Protein AF-A0AAW3F957-F1 (afdb_monomer_lite)

Structure (mmCIF, N/CA/C/O backbone):
data_AF-A0AAW3F957-F1
#
_entry.id   AF-A0AAW3F957-F1
#
loop_
_atom_site.group_PDB
_atom_site.id
_atom_site.type_symbol
_atom_site.label_atom_id
_atom_site.label_alt_id
_atom_site.label_comp_id
_atom_site.label_asym_id
_atom_site.label_entity_id
_atom_site.label_seq_id
_atom_site.pdbx_PDB_ins_code
_atom_site.Cartn_x
_atom_site.Cartn_y
_atom_site.Cartn_z
_atom_site.occupancy
_atom_site.B_iso_or_equiv
_atom_site.auth_seq_id
_atom_site.auth_comp_id
_atom_site.auth_asym_id
_atom_site.auth_atom_id
_atom_site.pdbx_PDB_model_num
ATOM 1 N N . MET A 1 1 ? 7.181 8.761 -13.744 1.00 78.88 1 MET A N 1
ATOM 2 C CA . MET A 1 1 ? 6.445 9.778 -12.952 1.00 78.88 1 MET A CA 1
ATOM 3 C C . MET A 1 1 ? 5.925 9.090 -11.700 1.00 78.88 1 MET A C 1
ATOM 5 O O . MET A 1 1 ? 5.483 7.952 -11.833 1.00 78.88 1 MET A O 1
ATOM 9 N N . SER A 1 2 ? 5.989 9.728 -10.526 1.00 85.94 2 SER A N 1
ATOM 10 C CA . SER A 1 2 ? 5.366 9.168 -9.315 1.00 85.94 2 SER A CA 1
ATOM 11 C C . SER A 1 2 ? 3.846 9.358 -9.391 1.00 85.94 2 SER A C 1
ATOM 13 O O . SER A 1 2 ? 3.369 10.406 -9.836 1.00 85.94 2 SER A O 1
ATOM 15 N N . LYS A 1 3 ? 3.095 8.319 -9.034 1.00 90.25 3 LYS A N 1
ATOM 16 C CA . LYS A 1 3 ? 1.632 8.262 -9.006 1.00 90.25 3 LYS A CA 1
ATOM 17 C C . LYS A 1 3 ? 1.176 7.815 -7.623 1.00 90.25 3 LYS A C 1
ATOM 19 O O . LYS A 1 3 ? 1.889 7.101 -6.921 1.00 90.25 3 LYS A O 1
ATOM 24 N N . GLN A 1 4 ? -0.039 8.217 -7.271 1.00 93.00 4 GLN A N 1
ATOM 25 C CA . GLN A 1 4 ? -0.709 7.782 -6.055 1.00 93.00 4 GLN A CA 1
ATOM 26 C C . GLN A 1 4 ? -1.953 6.970 -6.403 1.00 93.00 4 GLN A C 1
ATOM 28 O O . GLN A 1 4 ? -2.703 7.325 -7.314 1.00 93.00 4 GLN A O 1
ATOM 33 N N . HIS A 1 5 ? -2.154 5.879 -5.676 1.00 93.12 5 HIS A N 1
ATOM 34 C CA . HIS A 1 5 ? -3.393 5.118 -5.655 1.00 93.12 5 HIS A CA 1
ATOM 35 C C . HIS A 1 5 ? -4.001 5.245 -4.266 1.00 93.12 5 HIS A C 1
ATOM 37 O O . HIS A 1 5 ? -3.334 4.942 -3.280 1.00 93.12 5 HIS A O 1
ATOM 43 N N . THR A 1 6 ? -5.248 5.698 -4.204 1.00 95.38 6 THR A N 1
ATOM 44 C CA . THR A 1 6 ? -5.986 5.844 -2.952 1.00 95.38 6 THR A CA 1
ATOM 45 C C . THR A 1 6 ? -7.193 4.925 -2.982 1.00 95.38 6 THR A C 1
ATOM 47 O O . THR A 1 6 ? -7.977 4.990 -3.932 1.00 95.38 6 THR A O 1
ATOM 50 N N . GLU A 1 7 ? -7.365 4.113 -1.944 1.00 94.94 7 GLU A N 1
ATOM 51 C CA . GLU A 1 7 ? -8.568 3.306 -1.752 1.00 94.94 7 GLU A CA 1
ATOM 52 C C . GLU A 1 7 ? -9.059 3.334 -0.301 1.00 94.94 7 GLU A C 1
ATOM 54 O O . GLU A 1 7 ? -8.302 3.628 0.625 1.00 94.94 7 GLU A O 1
ATOM 59 N N . HIS A 1 8 ? -10.345 3.030 -0.122 1.00 96.00 8 HIS A N 1
ATOM 60 C CA . HIS A 1 8 ? -10.927 2.771 1.190 1.00 96.00 8 HIS A CA 1
ATOM 61 C C . HIS A 1 8 ? -10.894 1.276 1.461 1.00 96.00 8 HIS A C 1
ATOM 63 O O . HIS A 1 8 ? -11.439 0.485 0.684 1.00 96.00 8 HIS A O 1
ATOM 69 N N . ALA A 1 9 ? -10.265 0.908 2.567 1.00 94.69 9 ALA A N 1
ATOM 70 C CA . ALA A 1 9 ? -10.036 -0.472 2.900 1.00 94.69 9 ALA A CA 1
ATOM 71 C C . ALA A 1 9 ? -11.318 -1.176 3.351 1.00 94.69 9 ALA A C 1
ATOM 73 O O . ALA A 1 9 ? -12.211 -0.595 3.974 1.00 94.69 9 ALA A O 1
ATOM 74 N N . ARG A 1 10 ? -11.405 -2.470 3.062 1.00 95.00 10 ARG A N 1
ATOM 75 C CA . ARG A 1 10 ? -12.401 -3.357 3.672 1.00 95.00 10 ARG A CA 1
ATOM 76 C C . ARG A 1 10 ? -11.876 -3.882 4.998 1.00 95.00 10 ARG A C 1
ATOM 78 O O . ARG A 1 10 ? -10.671 -4.043 5.168 1.00 95.00 10 ARG A O 1
ATOM 85 N N . GLN A 1 11 ? -12.781 -4.238 5.907 1.00 94.75 11 GLN A N 1
ATOM 86 C CA . GLN A 1 11 ? -12.391 -4.883 7.158 1.00 94.75 11 GLN A CA 1
ATOM 87 C C . GLN A 1 11 ? -11.493 -6.102 6.902 1.00 94.75 11 GLN A C 1
ATOM 89 O O . GLN A 1 11 ? -11.884 -7.042 6.206 1.00 94.75 11 GLN A O 1
ATOM 94 N N . GLY A 1 12 ? -10.303 -6.092 7.497 1.00 94.00 12 GLY A N 1
ATOM 95 C CA . GLY A 1 12 ? -9.336 -7.174 7.373 1.00 94.00 12 GLY A CA 1
ATOM 96 C C . GLY A 1 12 ? -8.530 -7.157 6.072 1.00 94.00 12 GLY A C 1
ATOM 97 O O . GLY A 1 12 ? -7.838 -8.134 5.792 1.00 94.00 12 GLY A O 1
ATOM 98 N N . GLN A 1 13 ? -8.617 -6.103 5.256 1.00 94.75 13 GLN A N 1
ATOM 99 C CA . GLN A 1 13 ? -7.882 -6.035 3.997 1.00 94.75 13 GLN A CA 1
ATOM 100 C C . GLN A 1 13 ? -6.382 -5.888 4.257 1.00 94.75 13 GLN A C 1
ATOM 102 O O . GLN A 1 13 ? -5.934 -5.013 5.000 1.00 94.75 13 GLN A O 1
ATOM 107 N N . THR A 1 14 ? -5.606 -6.747 3.605 1.00 95.69 14 THR A N 1
ATOM 108 C CA . THR A 1 14 ? -4.140 -6.697 3.603 1.00 95.69 14 THR A CA 1
ATOM 109 C C . THR A 1 14 ? -3.582 -6.450 2.207 1.00 95.69 14 THR A C 1
ATOM 111 O O . THR A 1 14 ? -2.509 -5.883 2.070 1.00 95.69 14 THR A O 1
ATOM 114 N N . PHE A 1 15 ? -4.298 -6.830 1.150 1.00 96.25 15 PHE A N 1
ATOM 115 C CA . PHE A 1 15 ? -3.816 -6.688 -0.220 1.00 96.25 15 PHE A CA 1
ATOM 116 C C . PHE A 1 15 ? -4.426 -5.470 -0.920 1.00 96.25 15 PHE A C 1
ATOM 118 O O . PHE A 1 15 ? -5.646 -5.296 -0.906 1.00 96.25 15 PHE A O 1
ATOM 125 N N . VAL A 1 16 ? -3.580 -4.686 -1.592 1.00 94.56 16 VAL A N 1
ATOM 126 C CA . VAL A 1 16 ? -3.978 -3.558 -2.452 1.00 94.56 16 VAL A CA 1
ATOM 127 C C . VAL A 1 16 ? -3.462 -3.832 -3.860 1.00 94.56 16 VAL A C 1
ATOM 129 O O . VAL A 1 16 ? -2.253 -3.973 -4.076 1.00 94.56 16 VAL A O 1
ATOM 132 N N . GLY A 1 17 ? -4.376 -3.910 -4.826 1.00 93.88 17 GLY A N 1
ATOM 133 C CA . GLY A 1 17 ? -4.035 -4.122 -6.231 1.00 93.88 17 GLY A CA 1
ATOM 134 C C . GLY A 1 17 ? -3.504 -2.844 -6.876 1.00 93.88 17 GLY A C 1
ATOM 135 O O . GLY A 1 17 ? -4.123 -1.790 -6.765 1.00 93.88 17 GLY A O 1
ATOM 136 N N . LEU A 1 18 ? -2.379 -2.932 -7.586 1.00 91.69 18 LEU A N 1
ATOM 137 C CA . LEU A 1 18 ? -1.795 -1.802 -8.314 1.00 91.69 18 LEU A CA 1
ATOM 138 C C . LEU A 1 18 ? -1.603 -2.139 -9.797 1.00 91.69 18 LEU A C 1
ATOM 140 O O . LEU A 1 18 ? -1.524 -3.315 -10.156 1.00 91.69 18 LEU A O 1
ATOM 144 N N . PRO A 1 19 ? -1.499 -1.120 -10.670 1.00 85.31 19 PRO A N 1
ATOM 145 C CA . PRO A 1 19 ? -1.280 -1.334 -12.094 1.00 85.31 19 PRO A CA 1
ATOM 146 C C . PRO A 1 19 ? 0.010 -2.118 -12.387 1.00 85.31 19 PRO A C 1
ATOM 148 O O . PRO A 1 19 ? 1.036 -1.918 -11.731 1.00 85.31 19 PRO A O 1
ATOM 151 N N . ALA A 1 20 ? -0.039 -2.997 -13.392 1.00 80.06 20 ALA A N 1
ATOM 152 C CA . ALA A 1 20 ? 1.088 -3.849 -13.784 1.00 80.06 20 ALA A CA 1
ATOM 153 C C . ALA A 1 20 ? 2.197 -3.096 -14.553 1.00 80.06 20 ALA A C 1
ATOM 155 O O . ALA A 1 20 ? 3.300 -3.613 -14.693 1.00 80.06 20 ALA A O 1
ATOM 156 N N . ASP A 1 21 ? 1.940 -1.872 -15.025 1.00 81.81 21 ASP A N 1
ATOM 157 C CA . ASP A 1 21 ? 2.895 -0.972 -15.705 1.00 81.81 21 ASP A CA 1
ATOM 158 C C . ASP A 1 21 ? 3.860 -0.250 -14.743 1.00 81.81 21 ASP A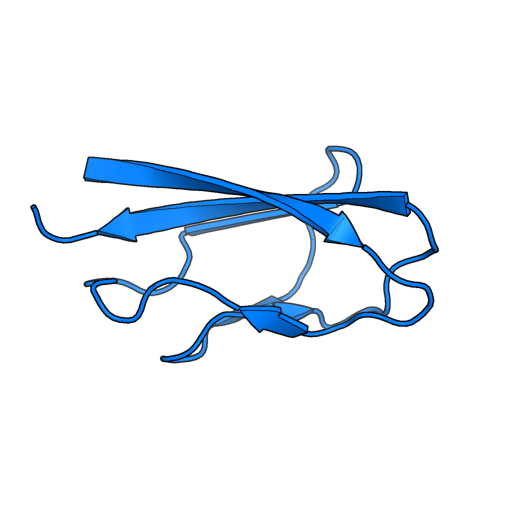 C 1
ATOM 160 O O . ASP A 1 21 ? 4.599 0.673 -15.112 1.00 81.81 21 ASP A O 1
ATOM 164 N N . ARG A 1 22 ? 3.882 -0.677 -13.480 1.00 86.00 22 ARG A N 1
ATOM 165 C CA . ARG A 1 22 ? 4.871 -0.243 -12.500 1.00 86.00 22 ARG A CA 1
ATOM 166 C C . ARG A 1 22 ? 6.266 -0.697 -12.911 1.00 86.00 22 ARG A C 1
ATOM 168 O O . ARG A 1 22 ? 6.539 -1.880 -13.073 1.00 86.00 22 ARG A O 1
ATOM 175 N N . THR A 1 23 ? 7.184 0.256 -12.993 1.00 80.75 23 THR A N 1
ATOM 176 C CA . THR A 1 23 ? 8.592 -0.010 -13.333 1.00 80.75 23 THR A CA 1
ATOM 177 C C . THR A 1 23 ? 9.482 -0.201 -12.124 1.00 80.75 23 THR A C 1
ATOM 179 O O . THR A 1 23 ? 10.646 -0.565 -12.263 1.00 80.75 23 THR A O 1
ATOM 182 N N . ALA A 1 24 ? 8.957 0.111 -10.945 1.00 84.50 24 ALA A N 1
ATOM 183 C CA . ALA A 1 24 ? 9.678 0.053 -9.694 1.00 84.50 24 ALA A CA 1
ATOM 184 C C . ALA A 1 24 ? 8.794 -0.555 -8.591 1.00 84.50 24 ALA A C 1
ATOM 186 O O . ALA A 1 24 ? 7.552 -0.528 -8.672 1.00 84.50 24 ALA A O 1
ATOM 187 N N . PRO A 1 25 ? 9.420 -1.096 -7.533 1.00 87.56 25 PRO A N 1
ATOM 188 C CA . PRO A 1 25 ? 8.736 -1.360 -6.275 1.00 87.56 25 PRO A CA 1
ATOM 189 C C . PRO A 1 25 ? 7.989 -0.117 -5.768 1.00 87.56 25 PRO A C 1
ATOM 191 O O . PRO A 1 25 ? 8.331 1.014 -6.117 1.00 87.56 25 PRO A 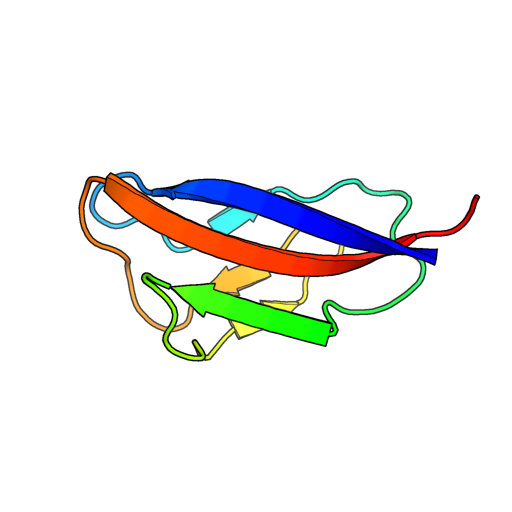O 1
ATOM 194 N N . VAL A 1 26 ? 6.949 -0.337 -4.964 1.00 92.06 26 VAL A N 1
ATOM 195 C CA . VAL A 1 26 ? 6.222 0.751 -4.295 1.00 92.06 26 VAL A CA 1
ATOM 196 C C . VAL A 1 26 ? 7.174 1.531 -3.391 1.00 92.06 26 VAL A C 1
ATOM 198 O O . VAL A 1 26 ? 7.987 0.935 -2.689 1.00 92.06 26 VAL A O 1
ATOM 201 N N . GLU A 1 27 ? 7.064 2.858 -3.424 1.00 92.31 27 GLU A N 1
ATOM 202 C CA . GLU A 1 27 ? 7.948 3.772 -2.696 1.00 92.31 27 GLU A CA 1
ATOM 203 C C . GLU A 1 27 ? 7.490 3.942 -1.248 1.00 92.31 27 GLU A C 1
ATOM 205 O O . GLU A 1 27 ? 8.299 3.878 -0.324 1.00 92.31 27 GLU A O 1
ATOM 210 N N . SER A 1 28 ? 6.188 4.144 -1.042 1.00 94.75 28 SER A N 1
ATOM 211 C CA . SER A 1 28 ? 5.605 4.304 0.287 1.00 94.75 28 SER A CA 1
ATOM 212 C C . SER A 1 28 ? 4.122 3.956 0.306 1.00 94.75 28 SER A C 1
ATOM 214 O O . SER A 1 28 ? 3.427 4.026 -0.712 1.00 94.75 28 SER A O 1
ATOM 216 N N . VAL A 1 29 ? 3.642 3.591 1.492 1.00 96.19 29 VAL A N 1
ATOM 217 C CA . VAL A 1 29 ? 2.234 3.319 1.770 1.00 96.19 29 VAL A CA 1
ATOM 218 C C . VAL A 1 29 ? 1.869 4.000 3.076 1.00 96.19 29 VAL A C 1
ATOM 220 O O . VAL A 1 29 ? 2.609 3.882 4.056 1.00 96.19 29 VAL A O 1
ATOM 223 N N . THR A 1 30 ? 0.736 4.692 3.096 1.00 96.75 30 THR A N 1
ATOM 224 C CA . THR A 1 30 ? 0.141 5.204 4.327 1.00 96.75 30 THR A CA 1
ATOM 225 C C . THR A 1 30 ? -1.267 4.664 4.524 1.00 96.75 30 THR A C 1
ATOM 227 O O . THR A 1 30 ? -2.000 4.457 3.560 1.00 96.75 30 THR A O 1
ATOM 230 N N . VAL A 1 31 ? -1.637 4.434 5.781 1.00 96.00 31 VAL A N 1
ATOM 231 C CA . VAL A 1 31 ? -2.984 4.057 6.216 1.00 96.00 31 VAL A CA 1
ATOM 232 C C . VAL A 1 31 ? -3.450 5.131 7.190 1.00 96.00 31 VAL A C 1
ATOM 234 O O . VAL A 1 31 ? -2.779 5.400 8.182 1.00 96.00 31 VAL A O 1
ATOM 237 N N . ASN A 1 32 ? -4.547 5.821 6.873 1.00 95.50 32 ASN A N 1
ATOM 238 C CA . ASN A 1 32 ? -5.043 6.985 7.622 1.00 95.50 32 ASN A CA 1
ATOM 239 C C . ASN A 1 32 ? -3.980 8.081 7.850 1.00 95.50 32 ASN A C 1
ATOM 241 O O . ASN A 1 32 ? -4.023 8.817 8.833 1.00 95.50 32 ASN A O 1
ATOM 245 N N . GLY A 1 33 ? -3.022 8.202 6.926 1.00 94.38 33 GLY A N 1
ATOM 246 C CA . GLY A 1 33 ? -1.923 9.167 7.007 1.00 94.38 33 GLY A CA 1
ATOM 247 C C . GLY A 1 33 ? -0.687 8.688 7.775 1.00 94.38 33 GLY A C 1
ATOM 248 O O . GLY A 1 33 ? 0.326 9.384 7.749 1.00 94.38 33 GLY A O 1
ATOM 249 N N . GLU A 1 34 ? -0.715 7.504 8.389 1.00 96.00 34 GLU A N 1
ATOM 250 C CA . GLU A 1 34 ? 0.447 6.903 9.051 1.00 96.00 34 GLU A CA 1
ATOM 251 C C . GLU A 1 34 ? 1.187 5.945 8.116 1.00 96.00 34 GLU A C 1
ATOM 253 O O . GLU A 1 34 ? 0.562 5.197 7.369 1.00 96.00 34 GLU A O 1
ATOM 258 N N . THR A 1 35 ? 2.522 5.948 8.144 1.00 95.81 35 THR A N 1
ATOM 259 C CA . THR A 1 35 ? 3.332 5.020 7.340 1.00 95.81 35 THR A CA 1
ATOM 260 C C . THR A 1 35 ? 3.068 3.577 7.757 1.00 95.81 35 THR A C 1
ATOM 262 O O . THR A 1 35 ? 3.254 3.225 8.920 1.00 95.81 35 THR A O 1
ATOM 265 N N . ALA A 1 36 ? 2.710 2.733 6.792 1.00 95.50 36 ALA A N 1
ATOM 266 C CA . ALA A 1 36 ? 2.476 1.312 7.014 1.00 95.50 36 ALA A CA 1
ATOM 267 C C . ALA A 1 36 ? 3.650 0.458 6.519 1.00 95.50 36 ALA A C 1
ATOM 269 O O . ALA A 1 36 ? 4.323 0.801 5.544 1.00 95.50 36 ALA A O 1
ATOM 270 N N . THR A 1 37 ? 3.883 -0.679 7.175 1.00 96.12 37 THR A N 1
ATOM 271 C CA . THR A 1 37 ? 4.780 -1.732 6.688 1.00 96.12 37 THR A CA 1
ATOM 272 C C . THR A 1 37 ? 4.082 -2.577 5.627 1.00 96.12 37 THR A C 1
ATOM 274 O O . THR A 1 37 ? 2.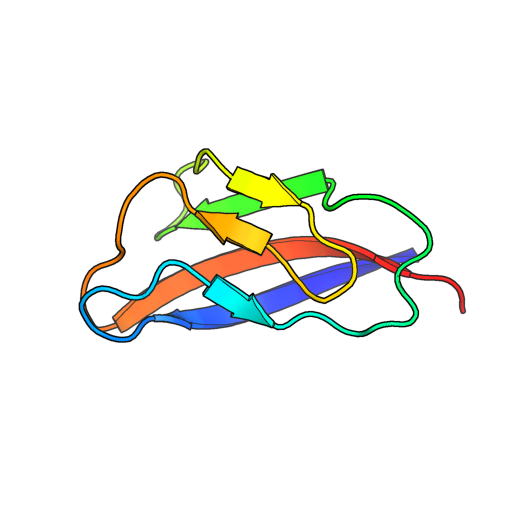928 -2.980 5.780 1.00 96.12 37 THR A O 1
ATOM 277 N N . PHE A 1 38 ? 4.789 -2.845 4.531 1.00 95.44 38 PHE A N 1
ATOM 278 C CA . PHE A 1 38 ? 4.252 -3.585 3.395 1.00 95.44 38 PHE A CA 1
ATOM 279 C C . PHE A 1 38 ? 5.342 -4.353 2.648 1.00 95.44 38 PHE A C 1
ATOM 281 O O . PHE A 1 38 ? 6.526 -4.013 2.698 1.00 95.44 38 PHE A O 1
ATOM 288 N N . VAL A 1 39 ? 4.913 -5.351 1.884 1.00 95.19 39 VAL A N 1
ATOM 289 C CA . VAL A 1 39 ? 5.715 -6.056 0.887 1.00 95.19 39 VAL A CA 1
ATOM 290 C C . VAL A 1 39 ? 5.216 -5.656 -0.494 1.00 95.19 39 VAL A C 1
ATOM 292 O O . VAL A 1 39 ? 4.031 -5.770 -0.801 1.00 95.19 39 VAL A O 1
ATOM 295 N N . SER A 1 40 ? 6.115 -5.171 -1.350 1.00 92.75 40 SER A N 1
ATOM 296 C CA . SER A 1 40 ? 5.754 -4.851 -2.731 1.00 92.75 40 SER A CA 1
ATOM 297 C C . SER A 1 40 ? 5.756 -6.107 -3.594 1.00 92.75 40 SER A C 1
ATOM 299 O O . SER A 1 40 ? 6.736 -6.851 -3.617 1.00 92.75 40 SER A O 1
ATOM 301 N N . THR A 1 41 ? 4.675 -6.314 -4.340 1.00 91.00 41 THR A N 1
ATOM 302 C CA . THR A 1 41 ? 4.528 -7.427 -5.281 1.00 91.00 41 THR A CA 1
ATOM 303 C C . THR A 1 41 ? 4.347 -6.896 -6.708 1.00 91.00 41 THR A C 1
ATOM 305 O O . THR A 1 41 ? 4.024 -5.714 -6.895 1.00 91.00 41 THR A O 1
ATOM 308 N N . PRO A 1 42 ? 4.522 -7.741 -7.742 1.00 87.06 42 PRO A N 1
ATOM 309 C CA . PRO A 1 42 ? 4.259 -7.342 -9.127 1.00 87.06 42 PRO A CA 1
ATOM 310 C C . PRO A 1 42 ? 2.815 -6.879 -9.376 1.00 87.06 42 PRO A C 1
ATOM 312 O O . PRO A 1 42 ? 2.586 -6.047 -10.245 1.00 87.06 42 PRO A O 1
ATOM 315 N N . ASN A 1 43 ? 1.854 -7.384 -8.595 1.00 88.44 43 ASN A N 1
ATOM 316 C CA . ASN A 1 43 ? 0.429 -7.076 -8.747 1.00 88.44 43 ASN A CA 1
ATOM 317 C C . ASN A 1 43 ? -0.059 -5.961 -7.805 1.00 88.44 43 ASN A C 1
ATOM 319 O O . ASN A 1 43 ? -1.235 -5.608 -7.845 1.00 88.44 43 ASN A O 1
ATOM 323 N N . GLY A 1 44 ? 0.788 -5.451 -6.903 1.00 92.81 44 GLY A N 1
ATOM 324 C CA . GLY A 1 44 ? 0.299 -4.625 -5.803 1.00 92.81 44 GLY A CA 1
ATOM 325 C C . GLY A 1 44 ? 1.240 -4.495 -4.616 1.00 92.81 44 GLY A C 1
ATOM 326 O O . GLY A 1 44 ? 2.468 -4.440 -4.760 1.00 92.81 44 GLY A O 1
ATOM 327 N N . ILE A 1 45 ? 0.631 -4.445 -3.437 1.00 94.94 45 ILE A N 1
ATOM 328 C CA . ILE A 1 45 ? 1.290 -4.550 -2.136 1.00 94.94 45 ILE A CA 1
ATOM 329 C C . ILE A 1 45 ? 0.507 -5.486 -1.221 1.00 94.94 45 ILE A C 1
ATOM 331 O O . ILE A 1 45 ? -0.704 -5.654 -1.371 1.00 94.94 45 ILE A O 1
ATOM 335 N N . GLU A 1 46 ? 1.207 -6.037 -0.244 1.00 95.94 46 GLU A N 1
ATOM 336 C CA . GLU A 1 46 ? 0.625 -6.765 0.874 1.00 95.94 46 GLU A CA 1
ATOM 337 C C . GLU A 1 46 ? 1.046 -6.071 2.171 1.00 95.94 46 GLU A C 1
ATOM 339 O O . GLU A 1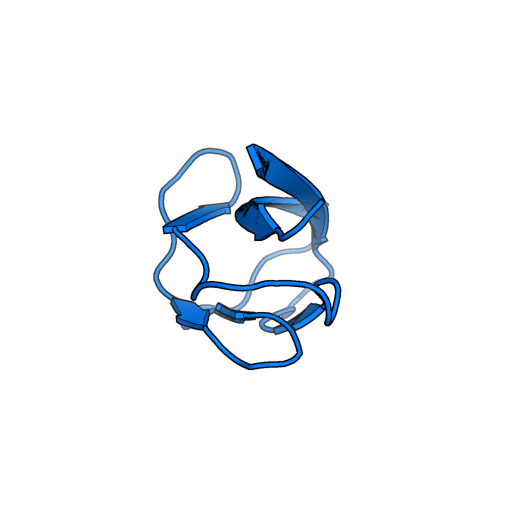 46 ? 2.236 -5.916 2.443 1.00 95.94 46 GLU A O 1
ATOM 344 N N . LEU A 1 47 ? 0.073 -5.568 2.921 1.00 94.69 47 LEU A N 1
ATOM 345 C CA . LEU A 1 47 ? 0.251 -4.945 4.224 1.00 94.69 47 LEU A CA 1
ATOM 346 C C . LEU A 1 47 ? 0.546 -6.021 5.266 1.00 94.69 47 LEU A C 1
ATOM 348 O O . LEU A 1 47 ? -0.092 -7.073 5.283 1.00 94.69 47 LEU A O 1
ATOM 352 N N . ASP A 1 48 ? 1.483 -5.720 6.160 1.00 94.44 48 ASP A N 1
ATOM 353 C CA . ASP A 1 48 ? 1.855 -6.613 7.264 1.00 94.44 48 ASP A CA 1
ATOM 354 C C . ASP A 1 48 ? 0.746 -6.692 8.331 1.00 94.44 48 ASP A C 1
ATOM 356 O O . ASP A 1 48 ? 0.547 -7.709 8.994 1.00 94.44 48 ASP A O 1
ATOM 360 N N . VAL A 1 49 ? -0.029 -5.611 8.462 1.00 92.56 49 VAL A N 1
ATOM 361 C CA . VAL A 1 49 ? -1.151 -5.496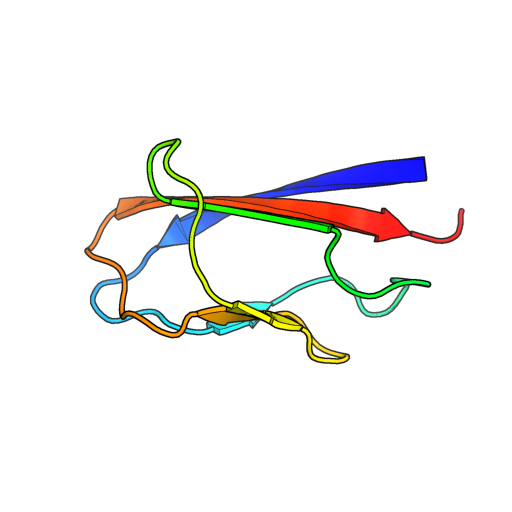 9.396 1.00 92.56 49 VAL A CA 1
ATOM 362 C C . VAL A 1 49 ? -2.452 -5.339 8.619 1.00 92.56 49 VAL A C 1
ATOM 364 O O . VAL A 1 49 ? -2.535 -4.571 7.661 1.00 92.56 49 VAL A O 1
ATOM 367 N N . ALA A 1 50 ? -3.485 -6.059 9.053 1.00 92.12 50 ALA A N 1
ATOM 368 C CA . ALA A 1 50 ? -4.817 -5.950 8.480 1.00 92.12 50 ALA A CA 1
ATOM 369 C C . ALA A 1 50 ? -5.460 -4.593 8.809 1.00 92.12 50 ALA A C 1
ATOM 371 O O . ALA A 1 50 ? -5.429 -4.138 9.953 1.00 92.12 50 ALA A O 1
ATOM 372 N N . THR A 1 51 ? -6.063 -3.969 7.802 1.00 94.31 51 THR A N 1
ATOM 373 C CA . THR A 1 51 ? -6.756 -2.679 7.933 1.00 94.31 51 THR A CA 1
ATOM 374 C C . THR A 1 51 ? -8.165 -2.832 8.501 1.00 94.31 51 THR A C 1
ATOM 376 O O . THR A 1 51 ? -8.787 -3.900 8.439 1.00 94.31 51 THR A O 1
ATOM 379 N N . ASN A 1 52 ? -8.681 -1.751 9.077 1.00 95.56 52 ASN A N 1
ATOM 380 C CA . ASN A 1 52 ? -10.069 -1.654 9.498 1.00 95.56 52 ASN A CA 1
ATOM 381 C C . ASN A 1 52 ? -10.961 -1.238 8.328 1.00 95.56 52 ASN A C 1
ATOM 383 O O . ASN A 1 52 ? -10.507 -0.778 7.283 1.00 95.56 52 ASN A O 1
ATOM 387 N N . GLN A 1 53 ? -12.267 -1.406 8.523 1.00 95.75 53 GLN A N 1
ATOM 388 C CA . GLN A 1 53 ? -13.252 -0.920 7.568 1.00 95.75 53 GLN A CA 1
ATOM 389 C C . GLN A 1 53 ? -13.113 0.598 7.382 1.00 95.75 53 GLN A C 1
ATOM 391 O O . GLN A 1 53 ? -13.065 1.332 8.365 1.00 95.75 53 GLN A O 1
ATOM 396 N N . ASP A 1 54 ? -13.098 1.030 6.122 1.00 94.75 54 ASP A N 1
ATOM 397 C CA . ASP A 1 54 ? -13.021 2.422 5.666 1.00 94.75 54 ASP A CA 1
ATOM 398 C C . ASP A 1 54 ? -11.694 3.150 5.945 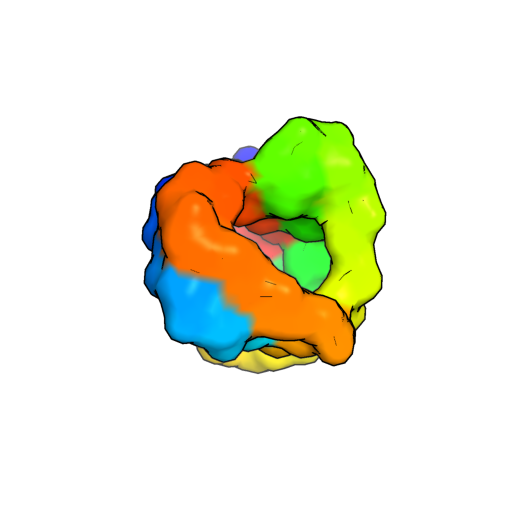1.00 94.75 54 ASP A C 1
ATOM 400 O O . ASP A 1 54 ? -11.596 4.348 5.655 1.00 94.75 54 ASP A O 1
ATOM 404 N N . ASP A 1 55 ? -10.656 2.439 6.408 1.00 96.31 55 ASP A N 1
ATOM 405 C CA . ASP A 1 55 ? -9.299 2.989 6.503 1.00 96.31 55 ASP A CA 1
ATOM 406 C C . ASP A 1 55 ? -8.845 3.519 5.133 1.00 96.31 55 ASP A C 1
ATOM 408 O O . ASP A 1 55 ? -9.016 2.867 4.102 1.00 96.31 55 ASP A O 1
ATOM 412 N N . VAL A 1 56 ? -8.252 4.711 5.102 1.00 96.88 56 VAL A N 1
ATOM 413 C CA . VAL A 1 56 ? -7.784 5.331 3.856 1.00 96.88 56 VAL A CA 1
ATOM 414 C C . VAL A 1 56 ? -6.367 4.869 3.571 1.00 96.88 56 VAL A C 1
ATOM 416 O O . VAL A 1 56 ? -5.431 5.285 4.256 1.00 96.88 56 VAL A O 1
ATOM 419 N N . ILE A 1 57 ? -6.196 4.049 2.538 1.00 96.44 57 ILE A N 1
ATOM 420 C CA . ILE A 1 57 ? -4.883 3.591 2.090 1.00 96.44 57 ILE A CA 1
ATOM 421 C C . ILE A 1 57 ? -4.415 4.484 0.946 1.00 96.44 57 ILE A C 1
ATOM 423 O O . ILE A 1 57 ? -5.129 4.653 -0.041 1.00 96.44 57 ILE A O 1
ATOM 427 N N . VAL A 1 58 ? -3.203 5.025 1.049 1.00 96.50 58 VAL A N 1
ATOM 428 C CA . VAL A 1 58 ? -2.542 5.770 -0.028 1.00 96.50 58 VAL A CA 1
ATOM 429 C C . VAL A 1 58 ? -1.234 5.082 -0.372 1.00 96.50 58 VAL A C 1
ATOM 431 O O . VAL A 1 58 ? -0.335 4.976 0.458 1.00 96.50 58 VAL A O 1
ATOM 434 N N . VAL A 1 59 ? -1.106 4.642 -1.618 1.00 95.19 59 VAL A N 1
ATOM 435 C CA . VAL A 1 59 ? 0.089 3.976 -2.131 1.00 95.19 59 VAL A CA 1
ATOM 436 C C . VAL A 1 59 ? 0.777 4.860 -3.157 1.00 95.19 59 VAL A C 1
ATOM 438 O O . VAL A 1 59 ? 0.168 5.237 -4.156 1.00 95.19 59 VAL A O 1
ATOM 441 N N . THR A 1 60 ? 2.054 5.166 -2.935 1.00 93.81 60 THR A N 1
ATOM 442 C CA . THR A 1 60 ? 2.877 5.979 -3.840 1.00 93.81 60 THR A CA 1
ATOM 443 C C . THR A 1 60 ? 3.859 5.088 -4.596 1.00 93.81 60 THR A C 1
ATOM 445 O O . THR A 1 60 ? 4.607 4.315 -3.995 1.00 93.81 60 THR A O 1
ATOM 448 N N . PHE A 1 61 ? 3.855 5.165 -5.925 1.00 91.50 61 PHE A N 1
ATOM 449 C CA . PHE A 1 61 ? 4.685 4.320 -6.786 1.00 91.50 61 PHE A CA 1
ATOM 450 C C . PHE A 1 61 ? 5.046 5.012 -8.097 1.00 91.50 61 PHE A C 1
ATOM 452 O O . PHE A 1 61 ? 4.334 5.889 -8.579 1.00 91.50 61 PHE A O 1
ATOM 459 N N . THR A 1 62 ? 6.126 4.560 -8.729 1.00 88.25 62 THR A N 1
ATOM 460 C CA . THR A 1 62 ? 6.555 5.068 -10.035 1.00 88.25 62 THR A CA 1
ATOM 461 C C . THR A 1 62 ? 6.087 4.156 -11.177 1.00 88.25 62 THR A C 1
ATOM 463 O O . THR A 1 62 ? 6.296 2.940 -11.141 1.00 88.25 62 THR A O 1
ATOM 466 N N . THR A 1 63 ? 5.480 4.744 -12.217 1.00 81.50 63 THR A N 1
ATOM 467 C CA . THR A 1 63 ? 5.143 4.047 -13.478 1.00 81.50 63 THR A CA 1
ATOM 468 C C . THR A 1 63 ? 6.032 4.504 -14.634 1.00 81.50 63 THR A C 1
ATOM 470 O O . THR A 1 63 ? 6.511 5.653 -14.641 1.00 81.50 63 THR A O 1
ATOM 473 N N . GLN A 1 64 ? 6.209 3.627 -15.635 1.00 71.19 64 GLN A N 1
ATOM 474 C CA . GLN A 1 64 ? 6.596 4.076 -16.977 1.00 71.19 64 GLN A CA 1
ATOM 475 C C . GLN A 1 64 ? 5.419 4.834 -17.599 1.00 71.19 64 GLN A C 1
ATOM 477 O O . GLN A 1 64 ? 4.287 4.741 -17.125 1.00 71.19 64 GLN A O 1
ATOM 482 N N . TYR A 1 65 ? 5.741 5.693 -18.559 1.00 57.78 65 TYR A N 1
ATOM 483 C CA . TYR A 1 65 ? 4.806 6.599 -19.218 1.00 57.78 65 TYR A CA 1
ATOM 484 C C . TYR A 1 65 ? 3.648 5.869 -19.894 1.00 57.78 65 TYR A C 1
ATOM 486 O O . TYR A 1 65 ? 3.931 4.859 -20.574 1.00 57.78 65 TYR A O 1
#

Secondary structure (DSSP, 8-state):
-EEEEEEEPPTT--EEE--TTB-S---EEEETTEEPPEEEETTEEEESSPPPTT-EEEEEEEB--

Foldseek 3Di:
DKDKDKDFDAFQDFWDFDDLQFPDFWPFKDWLNHTFDWDGDSGGIGTPDGDHGRTIMMTIGDGDD

Radius of gyration: 11.0 Å; chains: 1; bounding box: 23×17×29 Å

pLDDT: mean 91.59, std 6.74, range [57.78, 96.88]

Organism: Burkholderia gladioli (NCBI:txid28095)

Sequence (65 aa):
MSKQHTEHARQGQTFVGLPADRTAPVESVTVNGETATFVSTPNGIELDVATNQDDVIVVTFTTQY